Protein AF-A0A8H3WW43-F1 (afdb_monomer)

Nearest PDB structures (foldseek):
  4csv-assembly1_A  TM=8.277E-01  e=9.178E-03  synthetic construct
  7jnt-assembly1_B  TM=6.667E-01  e=2.208E-02  Homo sapiens
  5wnh-assembly2_C  TM=6.674E-01  e=2.503E-02  Homo sapiens
  8x8y-assembly2_B  TM=6.545E-01  e=3.882E-02  Homo sapiens
  5yt3-assembly1_A  TM=5.154E-01  e=7.268E-02  Homo sapiens

Sequence (76 aa):
MINSNIYSNKPLEKVISENHIKYINYDQLTESEEIAKGAFGHIRKAVWKVHKLTVALKSLRTDVSSVNTVEDFIKE

pLDDT: mean 78.9, std 17.22, range [32.09, 96.31]

Solvent-accessible surface area (backbone atoms only — not comparable to full-atom values): 4934 Å² total; per-residue (Å²): 142,77,86,89,75,84,77,79,58,62,65,60,57,47,38,40,74,72,62,79,43,85,89,72,67,70,86,44,48,45,79,77,46,81,76,47,74,60,98,60,28,41,29,24,41,24,35,37,60,92,76,72,38,81,44,80,46,75,44,77,50,88,82,62,86,51,98,53,52,70,62,57,60,72,74,110

Secondary structure (DSSP, 8-state):
-----S---HHHHHHHHTTSS----GGGEEEEEEEEE-SSEEEEEEEETTTTEEEEEEEEPTT---TTHHHHHHH-

InterPro domains:
  IPR011009 Protein kinase-like domain superfamily [SSF56112] (14-76)

Structure (mmCIF, N/CA/C/O backbone):
data_AF-A0A8H3WW43-F1
#
_entry.id   AF-A0A8H3WW43-F1
#
loop_
_atom_site.group_PDB
_atom_site.id
_atom_site.type_symbol
_atom_site.label_atom_id
_atom_site.label_alt_id
_atom_site.label_comp_id
_atom_site.label_asym_id
_atom_site.label_entity_id
_atom_site.label_seq_id
_atom_site.pdbx_PDB_ins_code
_atom_site.Cartn_x
_atom_site.Cartn_y
_atom_site.Cartn_z
_atom_site.occupancy
_atom_site.B_iso_or_equiv
_atom_site.auth_seq_id
_atom_site.auth_comp_id
_atom_site.auth_asym_id
_atom_site.auth_atom_id
_atom_site.pdbx_PDB_model_num
ATOM 1 N N . MET A 1 1 ? 17.306 -20.280 12.311 1.00 39.12 1 MET A N 1
ATOM 2 C CA . MET A 1 1 ? 18.366 -19.497 11.647 1.00 39.12 1 MET A CA 1
ATOM 3 C C . MET A 1 1 ? 17.716 -18.718 10.505 1.00 39.12 1 MET A C 1
ATOM 5 O O . MET A 1 1 ? 17.529 -19.273 9.435 1.00 39.12 1 MET A O 1
ATOM 9 N N . ILE A 1 2 ? 17.289 -17.477 10.759 1.00 37.59 2 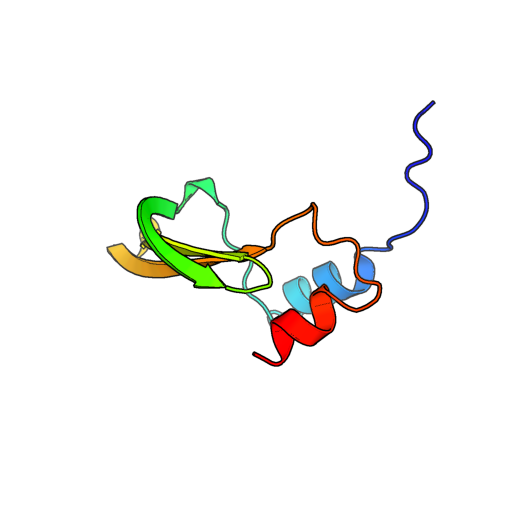ILE A N 1
ATOM 10 C CA . ILE A 1 2 ? 17.040 -16.469 9.718 1.00 37.59 2 ILE A CA 1
ATOM 11 C C . ILE A 1 2 ? 17.755 -15.223 10.221 1.00 37.59 2 ILE A C 1
ATOM 13 O O . ILE A 1 2 ? 17.448 -14.717 11.298 1.00 37.59 2 ILE A O 1
ATOM 17 N N . ASN A 1 3 ? 18.784 -14.817 9.488 1.00 32.09 3 ASN A N 1
ATOM 18 C CA . ASN A 1 3 ? 19.588 -13.652 9.799 1.00 32.09 3 ASN A CA 1
ATOM 19 C C . ASN A 1 3 ? 18.791 -12.434 9.314 1.00 32.09 3 ASN A C 1
ATOM 21 O O . ASN A 1 3 ? 18.881 -12.052 8.151 1.00 32.09 3 ASN A O 1
ATOM 25 N N . SER A 1 4 ? 17.941 -11.879 10.180 1.00 41.16 4 SER A N 1
ATOM 26 C CA . SER A 1 4 ? 17.228 -10.621 9.944 1.00 41.16 4 SER A CA 1
ATOM 27 C C . SER A 1 4 ? 18.215 -9.463 10.083 1.00 41.16 4 SER A C 1
ATOM 29 O O . SER A 1 4 ? 18.151 -8.686 11.035 1.00 41.16 4 SER A O 1
ATOM 31 N N . ASN A 1 5 ? 19.206 -9.413 9.197 1.00 43.50 5 ASN A N 1
ATOM 32 C CA . ASN A 1 5 ? 20.227 -8.389 9.235 1.00 43.50 5 ASN A CA 1
ATOM 33 C C . ASN A 1 5 ? 19.948 -7.350 8.139 1.00 43.50 5 ASN A C 1
ATOM 35 O O . ASN A 1 5 ? 19.965 -7.654 6.951 1.00 43.50 5 ASN A O 1
ATOM 39 N N . ILE A 1 6 ? 19.806 -6.111 8.613 1.00 44.00 6 ILE A N 1
ATOM 40 C CA . ILE A 1 6 ? 20.146 -4.855 7.936 1.00 44.00 6 ILE A CA 1
ATOM 41 C C . ILE A 1 6 ? 19.170 -4.324 6.873 1.00 44.00 6 ILE A C 1
ATOM 43 O O . ILE A 1 6 ? 19.555 -4.050 5.749 1.00 44.00 6 ILE A O 1
ATOM 47 N N . TYR A 1 7 ? 17.948 -3.993 7.279 1.00 48.41 7 TYR A N 1
ATOM 48 C CA . TYR A 1 7 ? 17.444 -2.639 7.024 1.00 48.41 7 TYR A CA 1
ATOM 49 C C . TYR A 1 7 ? 16.845 -2.162 8.337 1.00 48.41 7 TYR A C 1
ATOM 51 O O . TYR A 1 7 ? 15.796 -2.620 8.779 1.00 48.41 7 TYR A O 1
ATOM 59 N N . SER A 1 8 ? 17.574 -1.302 9.039 1.00 49.16 8 SER A N 1
ATOM 60 C CA . SER A 1 8 ? 17.019 -0.579 10.170 1.00 49.16 8 SER A CA 1
ATOM 61 C C . SER A 1 8 ? 15.846 0.242 9.646 1.00 49.16 8 SER A C 1
ATOM 63 O O . SER A 1 8 ? 16.073 1.305 9.079 1.00 49.16 8 SER A O 1
ATOM 65 N N . ASN A 1 9 ? 14.614 -0.228 9.844 1.00 56.00 9 ASN A N 1
ATOM 66 C CA . ASN A 1 9 ? 1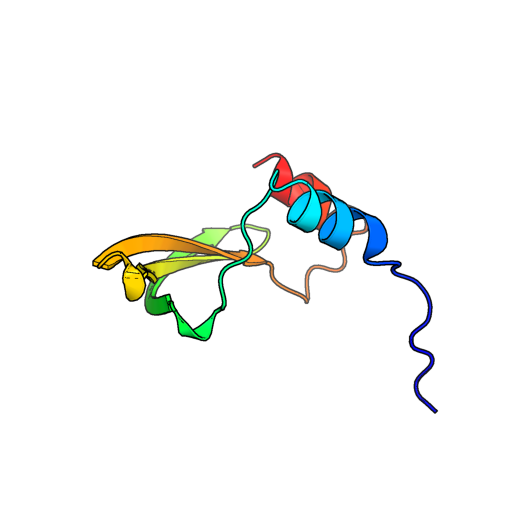3.401 0.525 9.522 1.00 56.00 9 ASN A CA 1
ATOM 67 C C . ASN A 1 9 ? 13.306 1.858 10.295 1.00 56.00 9 ASN A C 1
ATOM 69 O O . ASN A 1 9 ? 12.426 2.667 10.005 1.00 56.00 9 ASN A O 1
ATOM 73 N N . LYS A 1 10 ? 14.248 2.121 11.222 1.00 59.62 10 LYS A N 1
ATOM 74 C CA . LYS A 1 10 ? 14.364 3.321 12.062 1.00 59.62 10 LYS A CA 1
ATOM 75 C C . LYS A 1 10 ? 13.972 4.633 11.361 1.00 59.62 10 LYS A C 1
ATOM 77 O O . LYS A 1 10 ? 13.326 5.442 12.020 1.00 59.62 10 LYS A O 1
ATOM 82 N N . PRO A 1 11 ? 14.325 4.898 10.084 1.00 74.81 11 PRO A N 1
ATOM 83 C CA . PRO A 1 11 ? 13.878 6.105 9.395 1.00 74.81 11 PRO A CA 1
ATOM 84 C C . PRO A 1 11 ? 12.364 6.144 9.157 1.00 74.81 11 PRO A C 1
ATOM 86 O O . PRO A 1 11 ? 11.748 7.175 9.398 1.00 74.81 11 PRO A O 1
ATOM 89 N N . LEU A 1 12 ? 11.747 5.038 8.731 1.00 78.31 12 LEU A N 1
ATOM 90 C CA . LEU A 1 12 ? 10.314 4.983 8.444 1.00 78.31 12 LEU A CA 1
ATOM 91 C C . LEU A 1 12 ? 9.489 5.047 9.730 1.00 78.31 12 LEU A C 1
ATOM 93 O O . LEU A 1 12 ? 8.551 5.838 9.799 1.00 78.31 12 LEU A O 1
ATOM 97 N N . GLU A 1 13 ? 9.859 4.286 10.768 1.00 84.56 13 GLU A N 1
ATOM 98 C CA . GLU A 1 13 ? 9.154 4.385 12.053 1.00 84.56 13 GLU A CA 1
ATOM 99 C C . GLU A 1 13 ? 9.281 5.779 12.660 1.00 84.56 13 GLU A C 1
ATOM 101 O O . GLU A 1 13 ? 8.304 6.292 13.202 1.00 84.56 13 GLU A O 1
ATOM 106 N N . LYS A 1 14 ? 10.447 6.424 12.520 1.00 87.25 14 LYS A N 1
ATOM 107 C CA . LYS A 1 14 ? 10.640 7.803 12.967 1.00 87.25 14 LYS A CA 1
ATOM 108 C C . LYS A 1 14 ? 9.718 8.763 12.217 1.00 87.25 14 LYS A C 1
ATOM 110 O O . LYS A 1 14 ? 8.977 9.492 12.863 1.00 87.25 14 LYS A O 1
ATOM 115 N N . VAL A 1 15 ? 9.691 8.714 10.886 1.00 87.75 15 VAL A N 1
ATOM 116 C CA . VAL A 1 15 ? 8.841 9.576 10.042 1.00 87.75 15 VAL A CA 1
ATOM 117 C C . VAL A 1 15 ? 7.343 9.340 10.306 1.00 87.75 15 VAL A C 1
ATOM 119 O O . VAL A 1 15 ? 6.562 10.292 10.291 1.00 87.75 15 VAL A O 1
ATOM 122 N N . ILE A 1 16 ? 6.938 8.101 10.611 1.00 89.19 16 ILE A N 1
ATOM 123 C CA . ILE A 1 16 ? 5.572 7.781 11.059 1.00 89.19 16 ILE A CA 1
ATOM 124 C C . ILE A 1 16 ? 5.305 8.366 12.453 1.00 89.19 16 ILE A C 1
ATOM 126 O O . ILE A 1 16 ? 4.263 8.982 12.665 1.00 89.19 16 ILE A O 1
ATOM 130 N N . SER A 1 17 ? 6.238 8.216 13.401 1.00 89.12 17 SER A N 1
ATOM 131 C CA . SER A 1 17 ? 6.094 8.743 14.768 1.00 89.12 17 SER A CA 1
ATOM 132 C C . SER A 1 17 ? 6.069 10.274 14.819 1.00 89.12 17 SER A C 1
ATOM 134 O O . SER A 1 17 ? 5.335 10.854 15.614 1.00 89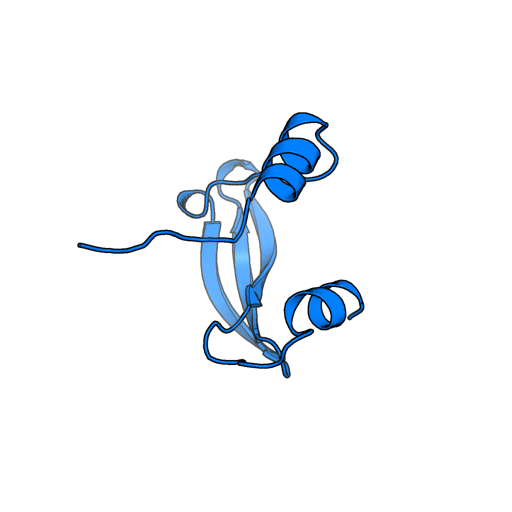.12 17 SER A O 1
ATOM 136 N N . GLU A 1 18 ? 6.809 10.925 13.918 1.00 92.75 18 GLU A N 1
ATOM 137 C CA . GLU A 1 18 ? 6.807 12.375 13.692 1.00 92.75 18 GLU A CA 1
ATOM 138 C C . GLU A 1 18 ? 5.588 12.826 12.867 1.00 92.75 18 GLU A C 1
ATOM 140 O O . GLU A 1 18 ? 5.407 14.015 12.616 1.00 92.75 18 GLU A O 1
ATOM 145 N N . ASN A 1 19 ? 4.716 11.888 12.474 1.00 88.06 19 ASN A N 1
ATOM 146 C CA . ASN A 1 19 ? 3.460 12.124 11.763 1.00 88.06 19 ASN A CA 1
ATOM 147 C C . ASN A 1 19 ? 3.634 12.802 10.388 1.00 88.06 19 ASN A C 1
ATOM 149 O O . ASN A 1 19 ? 2.693 13.386 9.849 1.00 88.06 19 ASN A O 1
ATOM 153 N N . HIS A 1 20 ? 4.829 12.696 9.800 1.00 88.88 20 HIS A N 1
ATOM 154 C CA . HIS A 1 20 ? 5.116 13.128 8.431 1.00 88.88 20 HIS A CA 1
ATOM 155 C C . HIS A 1 20 ? 4.487 12.177 7.398 1.00 88.88 20 HIS A C 1
ATOM 157 O O . HIS A 1 20 ? 4.140 12.598 6.297 1.00 88.88 20 HIS A O 1
ATOM 163 N N . ILE A 1 21 ? 4.307 10.900 7.759 1.00 88.62 21 ILE A N 1
ATOM 164 C CA . ILE A 1 21 ? 3.564 9.903 6.979 1.00 88.62 21 ILE A CA 1
ATOM 165 C C . ILE A 1 21 ? 2.539 9.236 7.894 1.00 88.62 21 ILE A C 1
ATOM 167 O O . ILE A 1 21 ? 2.861 8.814 9.003 1.00 88.62 21 ILE A O 1
ATOM 171 N N . LYS A 1 22 ? 1.300 9.101 7.415 1.00 89.38 22 LYS A N 1
ATOM 172 C CA . LYS A 1 22 ? 0.252 8.373 8.134 1.00 89.38 22 LYS A CA 1
ATOM 173 C C . LYS A 1 22 ? 0.286 6.903 7.756 1.00 89.38 22 LYS A C 1
ATOM 175 O O . LYS A 1 22 ? 0.108 6.555 6.591 1.00 89.38 22 LYS A O 1
ATOM 180 N N . TYR A 1 23 ? 0.458 6.049 8.755 1.00 89.38 23 TYR A N 1
ATOM 181 C CA . TYR A 1 23 ? 0.262 4.619 8.584 1.00 89.38 23 TYR A CA 1
ATOM 182 C C . TYR A 1 23 ? -1.236 4.292 8.544 1.00 89.38 23 TYR A C 1
ATOM 184 O O . TYR A 1 23 ? -2.007 4.742 9.392 1.00 89.38 23 TYR A O 1
ATOM 192 N N . ILE A 1 24 ? -1.639 3.492 7.560 1.00 90.12 24 ILE A N 1
ATOM 193 C CA . ILE A 1 24 ? -3.001 2.979 7.409 1.00 90.12 24 ILE A CA 1
ATOM 194 C C . ILE A 1 24 ? -2.886 1.461 7.335 1.00 90.12 24 ILE A C 1
ATOM 196 O O . ILE A 1 24 ? -2.098 0.941 6.545 1.00 90.12 24 ILE A O 1
ATOM 200 N N . ASN A 1 25 ? -3.665 0.747 8.149 1.00 91.25 25 ASN A N 1
ATOM 201 C CA . ASN A 1 25 ? -3.717 -0.705 8.044 1.00 91.25 25 ASN A CA 1
ATOM 202 C C . ASN A 1 25 ? -4.362 -1.084 6.703 1.00 91.25 25 ASN A C 1
ATOM 204 O O . ASN A 1 25 ? -5.409 -0.553 6.327 1.00 91.25 25 ASN A O 1
ATOM 208 N N . TYR A 1 26 ? -3.717 -1.992 5.980 1.00 90.00 26 TYR A N 1
ATOM 209 C CA . TYR A 1 26 ?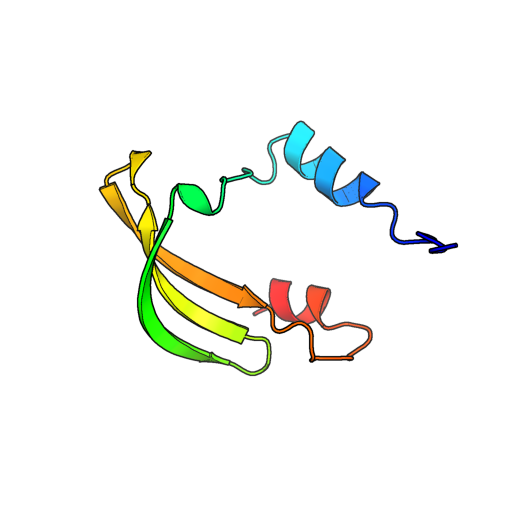 -4.165 -2.460 4.676 1.00 90.00 26 TYR A CA 1
ATOM 210 C C . TYR A 1 26 ? -5.577 -3.060 4.728 1.00 90.00 26 TYR A C 1
ATOM 212 O O . TYR A 1 26 ? -6.353 -2.897 3.790 1.00 90.00 26 TYR A O 1
ATOM 220 N N . ASP A 1 27 ? -5.961 -3.661 5.860 1.00 93.12 27 ASP A N 1
ATOM 221 C CA . ASP A 1 27 ? -7.317 -4.165 6.078 1.00 93.12 27 ASP A CA 1
ATOM 222 C C . ASP A 1 27 ? -8.405 -3.082 5.994 1.00 93.12 27 ASP A C 1
ATOM 224 O O . ASP A 1 27 ? -9.574 -3.422 5.840 1.00 93.12 27 ASP A O 1
ATOM 228 N N . GLN A 1 28 ? -8.066 -1.790 6.064 1.00 95.06 28 GLN A N 1
ATOM 229 C CA . GLN A 1 28 ? -9.004 -0.676 5.917 1.00 95.06 28 GLN A CA 1
ATOM 230 C C . GLN A 1 28 ? -9.316 -0.357 4.456 1.00 95.06 28 GLN A C 1
ATOM 232 O O . GLN A 1 28 ? -10.219 0.442 4.191 1.00 95.06 28 GLN A O 1
ATOM 237 N N . LEU A 1 29 ? -8.595 -0.965 3.520 1.00 94.81 29 LEU A N 1
ATOM 238 C CA . LEU A 1 29 ? -8.778 -0.791 2.091 1.00 94.81 29 LEU A CA 1
ATOM 239 C C . LEU A 1 29 ? -9.552 -1.978 1.516 1.00 94.81 29 LEU A C 1
ATOM 241 O O . LEU A 1 29 ? -9.482 -3.106 2.000 1.00 94.81 29 LEU A O 1
ATOM 245 N N . THR A 1 30 ? -10.332 -1.704 0.479 1.00 92.75 30 THR A N 1
ATOM 246 C CA . THR A 1 30 ? -10.968 -2.733 -0.348 1.00 92.75 30 THR A CA 1
ATOM 247 C C . THR A 1 30 ? -10.551 -2.480 -1.778 1.00 92.75 30 THR A C 1
ATOM 249 O O . THR A 1 30 ? -10.939 -1.474 -2.363 1.00 92.75 30 THR A O 1
ATOM 252 N N . GLU A 1 31 ? -9.693 -3.343 -2.305 1.00 85.75 31 GLU A N 1
ATOM 253 C CA . GLU A 1 31 ? -9.264 -3.274 -3.696 1.00 85.75 31 GLU A CA 1
ATOM 254 C C . GLU A 1 31 ? -10.347 -3.859 -4.595 1.00 85.75 31 GLU A C 1
ATOM 256 O O . GLU A 1 31 ? -10.908 -4.911 -4.285 1.00 85.75 31 GLU A O 1
ATOM 261 N N . SER A 1 32 ? -10.644 -3.184 -5.702 1.00 80.19 32 SER A N 1
ATOM 262 C CA . SER A 1 32 ? -11.692 -3.628 -6.625 1.00 80.19 32 SER A CA 1
ATOM 263 C C . SER A 1 32 ? -11.182 -3.902 -8.036 1.00 80.19 32 SER A C 1
ATOM 265 O O . SER A 1 32 ? -11.695 -4.793 -8.702 1.00 80.19 32 SER A O 1
ATOM 267 N N . GLU A 1 33 ? -10.215 -3.115 -8.515 1.00 90.50 33 GLU A N 1
ATOM 268 C CA . GLU A 1 33 ? -9.825 -3.101 -9.929 1.00 90.50 33 GLU A CA 1
ATOM 269 C C . GLU A 1 33 ? -8.410 -2.535 -10.107 1.00 90.50 33 GLU A C 1
ATOM 271 O O . GLU A 1 33 ? -8.061 -1.538 -9.472 1.00 90.50 33 GLU A O 1
ATOM 276 N N . GLU A 1 34 ? -7.600 -3.140 -10.979 1.00 93.25 34 GLU A N 1
ATOM 277 C CA . GLU A 1 34 ? -6.339 -2.550 -11.445 1.00 93.25 34 GLU A CA 1
ATOM 278 C C . GLU A 1 34 ? -6.628 -1.496 -12.512 1.00 93.25 34 GLU A C 1
ATOM 280 O O . GLU A 1 34 ? -7.236 -1.793 -13.534 1.00 93.25 34 GLU A O 1
ATOM 285 N N . ILE A 1 35 ? -6.192 -0.262 -12.262 1.00 94.25 35 ILE A N 1
ATOM 286 C CA . ILE A 1 35 ? -6.433 0.882 -13.149 1.00 94.25 35 ILE A CA 1
ATOM 287 C C . ILE A 1 35 ? -5.218 1.222 -14.010 1.00 94.25 35 ILE A C 1
ATOM 289 O O . ILE A 1 35 ? -5.371 1.799 -15.083 1.0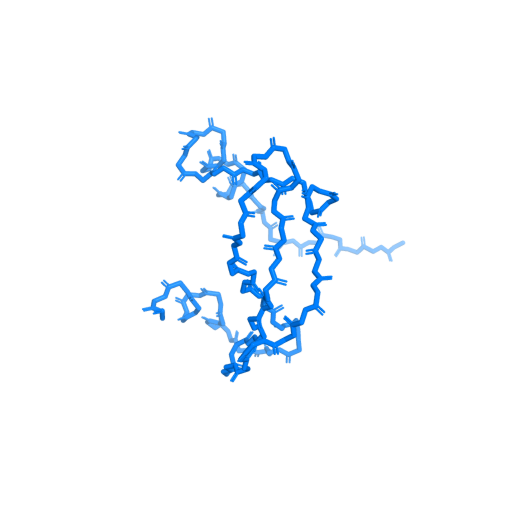0 94.25 35 ILE A O 1
ATOM 293 N N . ALA A 1 36 ? -4.011 0.885 -13.554 1.00 90.94 36 ALA A N 1
ATOM 294 C CA . ALA A 1 36 ? -2.788 1.095 -14.315 1.00 90.94 36 ALA A CA 1
ATOM 295 C C . ALA A 1 36 ? -1.653 0.201 -13.810 1.00 90.94 36 ALA A C 1
ATOM 297 O O . ALA A 1 36 ? -1.640 -0.239 -12.660 1.00 90.94 36 ALA A O 1
ATOM 298 N N . LYS A 1 37 ? -0.642 0.016 -14.656 1.00 88.38 37 LYS A N 1
ATOM 299 C CA . LYS A 1 37 ? 0.610 -0.658 -14.318 1.00 88.38 37 LYS A CA 1
ATOM 300 C C . LYS A 1 37 ? 1.780 0.197 -14.789 1.00 88.38 37 LYS A C 1
ATOM 302 O O . LYS A 1 37 ? 1.842 0.560 -15.959 1.00 88.38 37 LYS A O 1
ATOM 307 N N . GLY A 1 38 ? 2.687 0.505 -13.868 1.00 80.62 38 GLY A N 1
ATOM 308 C CA . GLY A 1 38 ? 3.913 1.257 -14.131 1.00 80.62 38 GLY A CA 1
ATOM 309 C C . GLY A 1 38 ? 5.156 0.374 -14.049 1.00 80.62 38 GLY A C 1
ATOM 310 O O . GLY A 1 38 ? 5.067 -0.830 -13.791 1.00 80.62 38 GLY A O 1
ATOM 311 N N . ALA A 1 39 ? 6.329 0.988 -14.223 1.00 79.75 39 ALA A N 1
ATOM 312 C CA . ALA A 1 39 ? 7.620 0.303 -14.114 1.00 79.75 39 ALA A CA 1
ATOM 313 C C . ALA A 1 39 ? 7.844 -0.301 -12.715 1.00 79.75 39 ALA A C 1
ATOM 315 O O . ALA A 1 39 ? 8.382 -1.397 -12.583 1.00 79.75 39 ALA A O 1
ATOM 316 N N . PHE A 1 40 ? 7.367 0.389 -11.679 1.00 77.75 40 PHE A N 1
ATOM 317 C CA . PHE A 1 40 ? 7.610 0.034 -10.281 1.00 77.75 40 PHE A CA 1
ATOM 318 C C . PHE A 1 40 ? 6.466 -0.747 -9.626 1.00 77.75 40 PHE A C 1
ATOM 320 O O . PHE A 1 40 ? 6.602 -1.200 -8.491 1.00 77.75 40 PHE A O 1
ATOM 327 N N . GLY A 1 41 ? 5.314 -0.888 -10.289 1.00 85.06 41 GLY A N 1
ATOM 328 C CA . GLY A 1 41 ? 4.099 -1.202 -9.549 1.00 85.06 41 GLY A CA 1
ATOM 329 C C . GLY A 1 41 ? 2.823 -1.367 -10.352 1.00 85.06 41 GLY A C 1
ATOM 330 O O . GLY A 1 41 ? 2.799 -1.269 -11.577 1.00 85.06 41 GLY A O 1
ATOM 331 N N . HIS A 1 42 ? 1.745 -1.622 -9.622 1.00 89.38 42 HIS A N 1
ATOM 332 C CA . HIS A 1 42 ? 0.376 -1.529 -10.118 1.00 89.38 42 HIS A CA 1
ATOM 333 C C . HIS A 1 42 ? -0.383 -0.494 -9.292 1.00 89.38 42 HIS A C 1
ATOM 335 O O . HIS A 1 42 ? -0.133 -0.327 -8.098 1.00 89.38 42 HIS A O 1
ATOM 341 N N . ILE A 1 43 ? -1.301 0.206 -9.943 1.00 91.31 43 ILE A N 1
ATOM 342 C CA . ILE A 1 43 ? -2.233 1.124 -9.310 1.00 91.31 43 ILE A CA 1
ATOM 343 C C . ILE A 1 43 ? -3.599 0.458 -9.349 1.00 91.31 43 ILE A C 1
ATOM 345 O O . ILE A 1 43 ? -4.083 0.080 -10.417 1.00 91.31 43 ILE A O 1
ATOM 349 N N . ARG A 1 44 ? -4.225 0.324 -8.185 1.00 93.94 44 ARG A N 1
ATOM 350 C CA . ARG A 1 44 ? -5.578 -0.210 -8.040 1.00 93.94 44 ARG A CA 1
ATOM 351 C C . ARG A 1 44 ? -6.523 0.855 -7.521 1.00 93.94 44 ARG A C 1
ATOM 353 O O . ARG A 1 44 ? -6.150 1.685 -6.695 1.00 93.94 44 ARG A O 1
ATOM 360 N N . LYS A 1 45 ? -7.768 0.816 -7.978 1.00 95.94 45 LYS A N 1
ATOM 361 C CA . LYS A 1 45 ? -8.857 1.534 -7.327 1.00 95.94 45 LYS A CA 1
ATOM 362 C C . LYS A 1 45 ? -9.189 0.814 -6.024 1.00 95.94 45 LYS A C 1
ATOM 364 O O . LYS A 1 45 ? -9.387 -0.404 -6.017 1.00 95.94 45 LYS A O 1
ATOM 369 N N . ALA A 1 46 ? -9.256 1.572 -4.936 1.00 95.62 46 ALA A N 1
ATOM 370 C CA . ALA A 1 46 ? -9.641 1.051 -3.637 1.00 95.62 46 ALA A CA 1
ATOM 371 C C . ALA A 1 46 ? -10.625 1.979 -2.921 1.00 95.62 46 ALA A C 1
ATOM 373 O O . ALA A 1 46 ? -10.654 3.184 -3.169 1.00 95.62 46 ALA A O 1
ATOM 374 N N . VAL A 1 47 ? -11.417 1.430 -2.001 1.00 96.31 47 VAL A N 1
ATOM 375 C CA . VAL A 1 47 ? -12.200 2.231 -1.049 1.00 96.31 47 VAL A CA 1
ATOM 376 C C . VAL A 1 47 ? -11.550 2.162 0.326 1.00 96.31 47 VAL A C 1
ATOM 378 O O . VAL A 1 47 ? -11.381 1.074 0.881 1.00 96.31 47 VAL A O 1
ATOM 381 N N . TRP A 1 48 ? -11.225 3.323 0.895 1.00 95.62 48 TRP A N 1
ATOM 382 C CA . TRP A 1 48 ? -10.810 3.457 2.288 1.00 95.62 48 TRP A CA 1
ATOM 383 C C . TRP A 1 48 ? -12.041 3.446 3.191 1.00 95.62 48 TRP A C 1
ATOM 385 O O . TRP A 1 48 ? -12.737 4.453 3.343 1.00 95.62 48 TRP A O 1
ATOM 395 N N . LYS A 1 49 ? -12.317 2.283 3.788 1.00 94.75 49 LYS A N 1
ATOM 396 C CA . LYS A 1 49 ? -13.573 1.963 4.483 1.00 94.75 49 LYS A CA 1
ATOM 397 C C . LYS A 1 49 ? -13.947 2.966 5.569 1.00 94.75 49 LYS A C 1
ATOM 399 O O . LYS A 1 49 ? -15.103 3.367 5.643 1.00 94.75 49 LYS A O 1
ATOM 404 N N . VAL A 1 50 ? -12.972 3.387 6.377 1.00 93.75 50 VAL A N 1
ATOM 405 C CA . VAL A 1 50 ? -13.195 4.292 7.518 1.00 93.75 50 VAL A CA 1
ATOM 406 C C . VAL A 1 50 ? -13.745 5.644 7.061 1.00 93.75 50 VAL A C 1
ATOM 408 O O . VAL A 1 50 ? -14.646 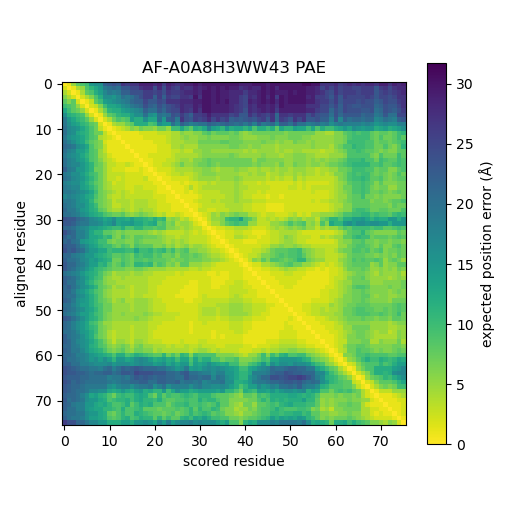6.189 7.690 1.00 93.75 50 VAL A O 1
ATOM 411 N N . HIS A 1 51 ? -13.253 6.151 5.932 1.00 94.12 51 HIS A N 1
ATOM 412 C CA . HIS A 1 51 ? -13.623 7.468 5.412 1.00 94.12 51 HIS A CA 1
ATOM 413 C C . HIS A 1 51 ? -14.640 7.398 4.268 1.00 94.12 51 HIS A C 1
ATOM 415 O O . HIS A 1 51 ? -15.124 8.432 3.819 1.00 94.12 51 HIS A O 1
ATOM 421 N N . LYS A 1 52 ? -14.966 6.188 3.788 1.00 94.25 52 LYS A N 1
ATOM 422 C CA . LYS A 1 52 ? -15.811 5.942 2.607 1.00 94.25 52 LYS A CA 1
ATOM 423 C C . LYS A 1 52 ? -15.314 6.690 1.361 1.00 94.25 52 LYS A C 1
ATOM 425 O O . LYS A 1 52 ? -16.105 7.113 0.523 1.00 94.25 52 LYS A O 1
ATOM 430 N N . LEU A 1 53 ? -13.994 6.846 1.243 1.00 96.25 53 LEU A N 1
ATOM 431 C CA . LEU A 1 53 ? -13.349 7.545 0.133 1.00 96.25 53 LEU A CA 1
ATOM 432 C C . LEU A 1 53 ? -12.821 6.551 -0.893 1.00 96.25 53 LEU A C 1
ATOM 434 O O . LEU A 1 53 ? -12.218 5.543 -0.532 1.00 96.25 53 LEU A O 1
ATOM 438 N N . THR A 1 54 ? -13.007 6.868 -2.172 1.00 95.44 54 THR A N 1
ATOM 439 C CA . THR A 1 54 ? -12.308 6.173 -3.256 1.00 95.44 54 THR A CA 1
ATOM 440 C C . THR A 1 54 ? -10.897 6.741 -3.372 1.00 95.44 54 THR A C 1
ATOM 442 O O . THR A 1 54 ? -10.727 7.955 -3.447 1.00 95.44 54 THR A O 1
ATOM 445 N N . VAL A 1 55 ? -9.896 5.866 -3.385 1.00 94.44 55 VAL A N 1
ATOM 446 C CA . VAL A 1 55 ? -8.472 6.204 -3.436 1.00 94.44 55 VAL A CA 1
ATOM 447 C C . VAL A 1 55 ? -7.759 5.366 -4.498 1.00 94.44 55 VAL A C 1
ATOM 449 O O . VAL A 1 55 ? -8.233 4.296 -4.888 1.00 94.44 55 VAL A O 1
ATOM 452 N N . ALA A 1 56 ? -6.607 5.850 -4.955 1.00 93.88 56 ALA A N 1
ATOM 453 C CA . ALA A 1 56 ? -5.676 5.071 -5.762 1.00 93.88 56 ALA A CA 1
ATOM 454 C C . ALA A 1 56 ? -4.644 4.408 -4.841 1.00 93.88 56 ALA A C 1
ATOM 456 O O . ALA A 1 56 ? -3.952 5.086 -4.084 1.00 93.88 56 ALA A O 1
ATOM 457 N N . LEU A 1 57 ? -4.54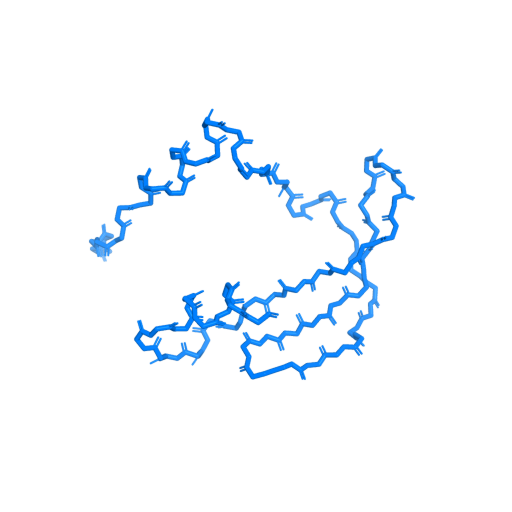2 3.084 -4.907 1.00 92.69 57 LEU A N 1
ATOM 458 C CA . LEU A 1 57 ? -3.562 2.292 -4.181 1.00 92.69 57 LEU A CA 1
ATOM 459 C C . LEU A 1 57 ? -2.417 1.921 -5.127 1.00 92.69 57 LEU A C 1
ATOM 461 O O . LEU A 1 57 ? -2.567 1.032 -5.965 1.00 92.69 57 LEU A O 1
ATOM 465 N N . LYS A 1 58 ? -1.291 2.632 -5.015 1.00 89.38 58 LYS A N 1
ATOM 466 C CA . LYS A 1 58 ? -0.061 2.373 -5.778 1.00 89.38 58 LYS A CA 1
ATOM 467 C C . LYS A 1 58 ? 0.808 1.391 -4.985 1.00 89.38 58 LYS A C 1
ATOM 469 O O . LYS A 1 58 ? 1.344 1.748 -3.939 1.00 89.38 58 LYS A O 1
ATOM 474 N N . SER A 1 59 ? 0.932 0.165 -5.482 1.00 85.69 59 SER A N 1
ATOM 475 C CA . SER A 1 59 ? 1.704 -0.907 -4.847 1.00 85.69 59 SER A CA 1
ATOM 476 C C . SER A 1 59 ? 3.046 -1.092 -5.542 1.00 85.69 59 SER A C 1
ATOM 478 O O . SER A 1 59 ? 3.098 -1.234 -6.765 1.00 85.69 59 SER A O 1
ATOM 480 N N . LEU A 1 60 ? 4.118 -1.142 -4.754 1.00 83.56 60 LEU A N 1
ATOM 481 C CA . LEU A 1 60 ? 5.465 -1.468 -5.215 1.00 83.56 60 LEU A CA 1
ATOM 482 C C . LEU A 1 60 ? 5.615 -2.972 -5.458 1.00 83.56 60 LEU A C 1
ATOM 484 O O . LEU A 1 60 ? 5.197 -3.797 -4.645 1.00 83.56 60 LEU A O 1
ATOM 488 N N . ARG A 1 61 ? 6.236 -3.330 -6.578 1.00 74.62 61 ARG A N 1
ATOM 489 C CA . ARG A 1 61 ? 6.607 -4.707 -6.906 1.00 74.62 61 ARG A CA 1
ATOM 490 C C . ARG A 1 61 ? 7.899 -5.095 -6.181 1.00 74.62 61 ARG A C 1
ATOM 492 O O . ARG A 1 61 ? 8.887 -4.371 -6.245 1.00 74.62 61 ARG A O 1
ATOM 499 N N . THR A 1 62 ? 7.900 -6.244 -5.507 1.00 66.00 62 THR A N 1
ATOM 500 C CA . THR A 1 62 ? 9.050 -6.735 -4.724 1.00 66.00 62 THR A CA 1
ATOM 501 C C . THR A 1 62 ? 10.089 -7.494 -5.557 1.00 66.00 62 THR A C 1
ATOM 503 O O . THR A 1 62 ? 11.160 -7.803 -5.045 1.00 66.00 62 THR A O 1
ATOM 506 N N . ASP A 1 63 ? 9.798 -7.783 -6.829 1.00 65.50 63 ASP A N 1
ATOM 507 C CA . ASP A 1 63 ? 10.711 -8.424 -7.786 1.00 65.50 63 ASP A CA 1
ATOM 508 C C . ASP A 1 63 ? 11.599 -7.421 -8.544 1.00 65.50 63 ASP A C 1
ATOM 510 O O . ASP A 1 63 ? 12.500 -7.819 -9.283 1.00 65.50 63 ASP A O 1
ATOM 514 N N . VAL A 1 64 ? 11.394 -6.116 -8.341 1.00 58.00 64 VAL A N 1
ATOM 515 C CA . VAL A 1 64 ? 12.204 -5.061 -8.957 1.00 58.00 64 VAL A CA 1
ATOM 516 C C . VAL A 1 64 ? 13.487 -4.900 -8.139 1.00 58.00 64 VAL A C 1
ATOM 518 O O . VAL A 1 64 ? 13.572 -4.120 -7.196 1.00 58.00 64 VAL A O 1
ATOM 521 N N . SER A 1 65 ? 14.501 -5.694 -8.481 1.00 56.78 65 SER A N 1
ATOM 522 C CA . SER A 1 65 ? 15.805 -5.753 -7.806 1.00 56.78 65 SER A CA 1
ATOM 523 C C . SER A 1 65 ? 16.751 -4.608 -8.202 1.00 56.78 65 SER A C 1
ATOM 525 O O . SER A 1 65 ? 17.943 -4.830 -8.423 1.00 56.78 65 SER A O 1
ATOM 527 N N . SER A 1 66 ? 16.239 -3.388 -8.366 1.00 57.09 66 SER A N 1
ATOM 528 C CA . SER A 1 66 ? 17.074 -2.222 -8.663 1.00 57.09 66 SER A CA 1
ATOM 529 C C . SER A 1 66 ? 17.506 -1.563 -7.349 1.00 57.09 66 SER A C 1
ATOM 531 O O . SER A 1 66 ? 16.690 -1.347 -6.450 1.00 57.09 66 SER A O 1
ATOM 533 N N . VAL A 1 67 ? 18.798 -1.242 -7.241 1.00 59.81 67 VAL A N 1
ATOM 534 C CA . VAL A 1 67 ? 19.443 -0.679 -6.038 1.00 59.81 67 VAL A CA 1
ATOM 535 C C . VAL A 1 67 ? 18.768 0.624 -5.561 1.00 59.81 67 VAL A C 1
ATOM 537 O O . VAL A 1 67 ? 18.825 0.926 -4.374 1.00 59.81 67 VAL A O 1
ATOM 540 N N . ASN A 1 68 ? 18.046 1.329 -6.447 1.00 64.8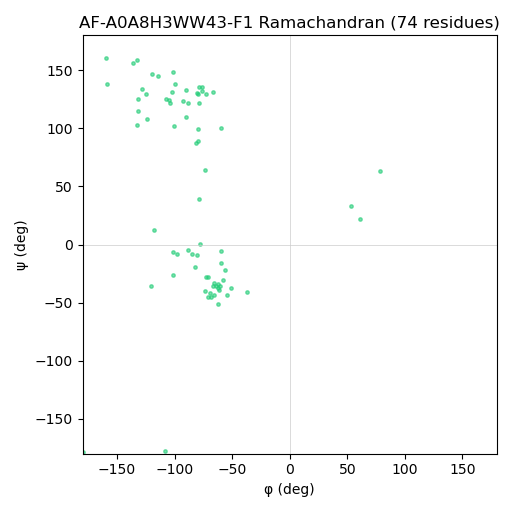1 68 ASN A N 1
ATOM 541 C CA . ASN A 1 68 ? 17.393 2.619 -6.177 1.00 64.81 68 ASN A CA 1
ATOM 542 C C . ASN A 1 68 ? 15.854 2.590 -6.316 1.00 64.81 68 ASN A C 1
ATOM 544 O O . ASN A 1 68 ? 15.219 3.642 -6.320 1.00 64.81 68 ASN A O 1
ATOM 548 N N . THR A 1 69 ? 15.234 1.404 -6.403 1.00 66.25 69 THR A N 1
ATOM 549 C CA . THR A 1 69 ? 13.793 1.230 -6.714 1.00 66.25 69 THR A CA 1
ATOM 550 C C . THR A 1 69 ? 12.865 2.076 -5.835 1.00 66.25 69 THR A C 1
ATOM 552 O O . THR A 1 69 ? 11.865 2.602 -6.316 1.00 66.25 69 THR A O 1
ATOM 555 N N . VAL A 1 70 ? 13.187 2.233 -4.548 1.00 68.88 70 VAL A N 1
ATOM 556 C CA . VAL A 1 70 ? 12.368 3.016 -3.609 1.00 68.88 70 VAL A CA 1
ATOM 557 C C . VAL A 1 70 ? 12.506 4.523 -3.848 1.00 68.88 70 VAL A C 1
ATOM 559 O O . VAL A 1 70 ? 11.513 5.239 -3.782 1.00 68.88 70 VAL A O 1
ATOM 562 N N . GLU A 1 71 ? 13.709 5.017 -4.143 1.00 70.94 71 GLU A N 1
ATOM 563 C CA . GLU A 1 71 ? 13.930 6.446 -4.398 1.00 70.94 71 GLU A CA 1
ATOM 564 C C . GLU A 1 71 ? 13.293 6.889 -5.712 1.00 70.94 71 GLU A C 1
ATOM 566 O O . GLU A 1 71 ? 12.668 7.948 -5.770 1.00 70.94 71 GLU A O 1
ATOM 571 N N . ASP A 1 72 ? 13.425 6.071 -6.754 1.00 71.38 72 ASP A N 1
ATOM 572 C CA . ASP A 1 72 ? 12.832 6.355 -8.059 1.00 71.38 72 ASP A CA 1
ATOM 573 C C . ASP A 1 72 ? 11.301 6.322 -7.985 1.00 71.3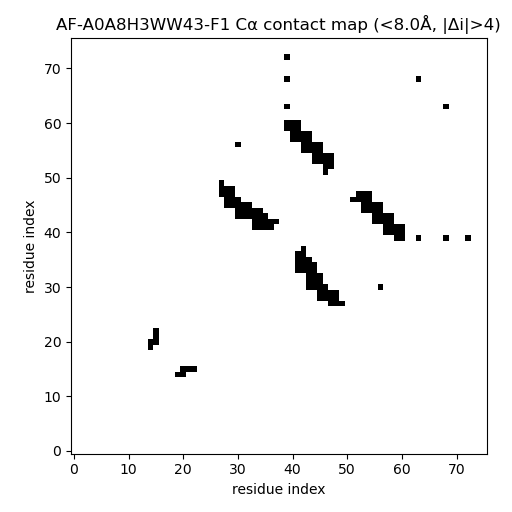8 72 ASP A C 1
ATOM 575 O O . ASP A 1 72 ? 10.636 7.165 -8.581 1.00 71.38 72 ASP A O 1
ATOM 579 N N . PHE A 1 73 ? 10.739 5.429 -7.166 1.00 71.56 73 PHE A N 1
ATOM 580 C CA . PHE A 1 73 ? 9.304 5.395 -6.899 1.00 71.56 73 PHE A CA 1
ATOM 581 C C . PHE A 1 73 ? 8.775 6.648 -6.194 1.00 71.56 73 PHE A C 1
ATOM 583 O O . PHE A 1 73 ? 7.650 7.058 -6.462 1.00 71.56 73 PHE A O 1
ATOM 590 N N . ILE A 1 74 ? 9.556 7.242 -5.284 1.00 71.44 74 ILE A N 1
ATOM 591 C CA . ILE A 1 74 ? 9.163 8.468 -4.570 1.00 71.44 74 ILE A CA 1
ATOM 592 C C . ILE A 1 74 ? 9.185 9.692 -5.504 1.00 71.44 74 ILE A C 1
ATOM 594 O O . ILE A 1 74 ? 8.449 10.647 -5.262 1.00 71.44 74 ILE A O 1
ATOM 598 N N . LYS A 1 75 ? 10.025 9.686 -6.548 1.00 73.00 75 LYS A N 1
ATOM 599 C CA . LYS A 1 75 ? 10.183 10.812 -7.488 1.00 73.00 75 LYS A CA 1
ATOM 600 C C . LYS A 1 75 ? 9.128 10.862 -8.603 1.00 73.00 75 LYS A C 1
ATOM 602 O O . LYS A 1 75 ? 8.997 11.917 -9.219 1.00 73.00 75 LYS A O 1
ATOM 607 N N . GLU A 1 76 ? 8.445 9.753 -8.888 1.00 61.84 76 GLU A N 1
ATOM 608 C CA . GLU A 1 76 ? 7.383 9.635 -9.908 1.00 61.84 76 GLU A CA 1
ATOM 609 C C . GLU A 1 76 ? 6.012 10.088 -9.387 1.00 61.84 76 GLU A C 1
ATOM 611 O O . GLU A 1 76 ? 5.437 11.014 -10.001 1.00 61.84 76 GLU A O 1
#

Mean predicted aligned error: 9.38 Å

Foldseek 3Di:
DDPPDDDPCVVVVVCCVVVVDPDDPPVQKDFDAFPDADPFFTWTWIARNVVRDIDIDTDGDPPPPDPCSPVVVVVD

Organism: Gigaspora margarita (NCBI:txid4874)

Radius of gyration: 14.91 Å; Cα contacts (8 Å, |Δi|>4): 78; chains: 1; bounding box: 36×33×29 Å